Protein AF-A0A850HUY7-F1 (afdb_monomer_lite)

Sequence (168 aa):
MLTLDRQQKNRLSRRYKVLKHYSDGDEPRCACCGEHRLEFLAIDHIDGGGNEHRRKIGKSTRMFEWLSKNGLPEGFRVLCHNCNLSIGFYGYTPHEAGELQKQVIEDYVANRPGRGARHHAAKLSDDQMRVVKQRVLAGERYAVLTAEYGLSKGTLNHIKKGRQWKHV

Secondary structure (DSSP, 8-state):
-----HHHHHHHHHHHHHHHHTSSSSS---TTT----GGGEEEEETT--HHHHHHHH-SGGGHHHHHHHTT--SSEEEEEHHHHHHHHHHSS-HHHHTTHHHHHHHHHHHTPPPTTTTSTT--S-HHHHHHHHHHHHTT--HHHHHHHH---HHHHHHHHTT-S-TT-

pLDDT: mean 89.36, std 8.08, range [60.5, 98.06]

Foldseek 3Di:
DDDDDPVRVVLLVLLFVLQCVQDDDDARAAPQPGDGPSVFKDKAFQVDPVVVVCVVQPHPSCPSVVCVVVVNDPRIHMHGPQQRVCCVPPVGGCSVPPPVVVVVVVVCVVVPWDPQQPDPPRLDTPVRLVVLLVCLVVVHDVVVVCVPSVDDPVRSVCSPVCVPPVVD

Structure (mmCIF, N/CA/C/O backbone):
data_AF-A0A850HUY7-F1
#
_entry.id   AF-A0A850HUY7-F1
#
loop_
_atom_site.group_PDB
_atom_site.id
_atom_site.type_symbol
_atom_site.label_atom_id
_atom_site.label_alt_id
_atom_site.label_comp_id
_atom_site.label_asym_id
_atom_site.label_entity_id
_atom_site.label_seq_id
_atom_site.pdbx_PDB_ins_code
_atom_site.Cartn_x
_atom_site.Cartn_y
_atom_site.Cartn_z
_atom_site.occupancy
_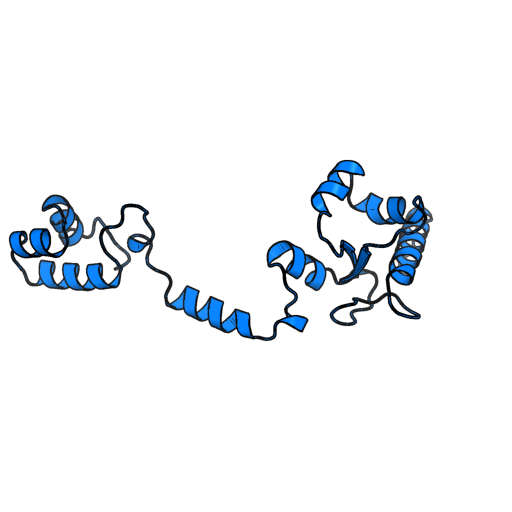atom_site.B_iso_or_equiv
_atom_site.auth_seq_id
_atom_site.auth_comp_id
_atom_site.auth_asym_id
_atom_site.auth_atom_id
_atom_site.pdbx_PDB_model_num
ATOM 1 N N . MET A 1 1 ? 4.645 -7.967 35.169 1.00 60.50 1 MET A N 1
ATOM 2 C CA . MET A 1 1 ? 3.382 -7.504 34.549 1.00 60.50 1 MET A CA 1
ATOM 3 C C . MET A 1 1 ? 3.558 -6.044 34.165 1.00 60.50 1 MET A C 1
ATOM 5 O O . MET A 1 1 ? 3.966 -5.275 35.024 1.00 60.50 1 MET A O 1
ATOM 9 N N . LEU A 1 2 ? 3.313 -5.662 32.910 1.00 72.12 2 LEU A N 1
ATOM 10 C CA . LEU A 1 2 ? 3.340 -4.250 32.513 1.00 72.12 2 LEU A CA 1
ATOM 11 C C . LEU A 1 2 ? 2.191 -3.509 33.214 1.00 72.12 2 LEU A C 1
ATOM 13 O O . LEU A 1 2 ? 1.025 -3.854 33.027 1.00 72.12 2 LEU A O 1
ATOM 17 N N . THR A 1 3 ? 2.508 -2.514 34.039 1.00 87.81 3 THR A N 1
ATOM 18 C CA . THR A 1 3 ? 1.514 -1.644 34.673 1.00 87.81 3 THR A CA 1
ATOM 19 C C . THR A 1 3 ? 1.139 -0.525 33.710 1.00 87.81 3 THR A C 1
ATOM 21 O O . THR A 1 3 ? 1.967 0.298 33.337 1.00 87.81 3 THR A O 1
ATOM 24 N N . LEU A 1 4 ? -0.127 -0.506 33.290 1.00 89.56 4 LEU A N 1
ATOM 25 C CA . LEU A 1 4 ? -0.650 0.550 32.427 1.00 89.56 4 LEU A CA 1
ATOM 26 C C . LEU A 1 4 ? -1.186 1.717 33.258 1.00 89.56 4 LEU A C 1
ATOM 28 O O . LEU A 1 4 ? -1.992 1.516 34.176 1.00 89.56 4 LEU A O 1
ATOM 32 N N . ASP A 1 5 ? -0.812 2.936 32.888 1.00 95.25 5 ASP A N 1
ATOM 33 C CA . ASP A 1 5 ? -1.393 4.152 33.445 1.00 95.25 5 ASP A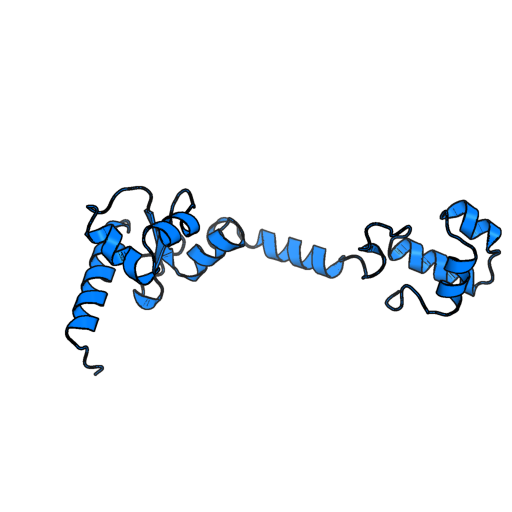 CA 1
ATOM 34 C C . ASP A 1 5 ? -2.848 4.366 32.962 1.00 95.25 5 ASP A C 1
ATOM 36 O O . ASP A 1 5 ? -3.363 3.695 32.057 1.00 95.25 5 ASP A O 1
ATOM 40 N N . ARG A 1 6 ? -3.560 5.315 33.584 1.00 92.75 6 ARG A N 1
ATOM 41 C CA . ARG A 1 6 ? -4.963 5.627 33.247 1.00 92.75 6 ARG A CA 1
ATOM 42 C C . ARG A 1 6 ? -5.131 6.077 31.791 1.00 92.75 6 ARG A C 1
ATOM 44 O O . ARG A 1 6 ? -6.129 5.739 31.153 1.00 92.75 6 ARG A O 1
ATOM 51 N N . GLN A 1 7 ? -4.187 6.846 31.258 1.00 90.31 7 GLN A N 1
ATOM 52 C CA . GLN A 1 7 ? -4.240 7.350 29.890 1.00 90.31 7 GLN A CA 1
ATOM 53 C C . GLN A 1 7 ? -4.054 6.213 28.880 1.00 90.31 7 GLN A C 1
ATOM 55 O O . GLN A 1 7 ? -4.803 6.140 27.903 1.00 90.31 7 GLN A O 1
ATOM 60 N N . GLN A 1 8 ? -3.112 5.306 29.130 1.00 90.50 8 GLN A N 1
ATOM 61 C CA . GLN A 1 8 ? -2.876 4.099 28.344 1.00 90.50 8 GLN A CA 1
ATOM 62 C C . GLN A 1 8 ? -4.119 3.205 28.335 1.00 90.50 8 GLN A C 1
ATOM 64 O O . GLN A 1 8 ? -4.598 2.846 27.258 1.00 90.50 8 GLN A O 1
ATOM 69 N N . LYS A 1 9 ? -4.721 2.943 29.504 1.00 93.00 9 LYS A N 1
ATOM 70 C CA . LYS A 1 9 ? -5.980 2.183 29.624 1.00 93.00 9 LYS A CA 1
ATOM 71 C C . LYS A 1 9 ? -7.113 2.806 28.808 1.00 93.00 9 LYS A C 1
ATOM 73 O O . LYS A 1 9 ? -7.789 2.106 28.058 1.00 93.00 9 LYS A O 1
ATOM 78 N N . ASN A 1 10 ? -7.285 4.125 28.882 1.00 91.38 10 ASN A N 1
ATOM 79 C CA . ASN A 1 10 ? -8.317 4.832 28.118 1.00 91.38 10 ASN A CA 1
ATOM 80 C C . ASN A 1 10 ? -8.089 4.748 26.601 1.00 91.38 10 ASN A C 1
ATOM 82 O O . ASN A 1 10 ? -9.043 4.569 25.841 1.00 91.38 10 ASN A O 1
ATOM 86 N N . ARG A 1 11 ? -6.834 4.870 26.146 1.00 90.38 11 ARG A N 1
ATOM 87 C CA . ARG A 1 11 ? -6.478 4.736 24.724 1.00 90.38 11 ARG A CA 1
ATOM 88 C C . ARG A 1 11 ? -6.750 3.322 24.217 1.00 90.38 11 ARG A C 1
ATOM 90 O O . ARG A 1 11 ? -7.367 3.183 23.164 1.00 90.38 11 ARG A O 1
ATOM 97 N N . LEU A 1 12 ? -6.346 2.301 24.973 1.00 92.38 12 LEU A N 1
ATOM 98 C CA . LEU A 1 12 ? -6.577 0.897 24.626 1.00 92.38 12 LEU A CA 1
ATOM 99 C C . LEU A 1 12 ? -8.065 0.546 24.622 1.00 92.38 12 LEU A C 1
ATOM 101 O O . LEU A 1 12 ? -8.537 -0.048 23.659 1.00 92.38 12 LEU A O 1
ATOM 105 N N . SER A 1 13 ? -8.825 0.983 25.629 1.00 94.12 13 SER A N 1
ATOM 106 C CA . SER A 1 13 ? -10.273 0.751 25.688 1.00 94.12 13 SER A CA 1
ATOM 107 C C . SER A 1 13 ? -10.998 1.370 24.491 1.00 94.12 13 SER A C 1
ATOM 109 O O . SER A 1 13 ? -11.811 0.709 23.847 1.00 94.12 13 SER A O 1
ATOM 111 N N . ARG A 1 14 ? -10.667 2.620 24.135 1.00 94.56 14 ARG A N 1
ATOM 112 C CA . ARG A 1 14 ? -11.239 3.279 22.953 1.00 94.56 14 ARG A CA 1
ATOM 113 C C . ARG A 1 14 ? -10.881 2.541 21.670 1.00 94.56 14 ARG A C 1
ATOM 115 O O . ARG A 1 14 ? -11.752 2.298 20.843 1.00 94.56 14 ARG A O 1
ATOM 122 N N . ARG A 1 15 ? -9.602 2.191 21.514 1.00 95.00 15 ARG A N 1
ATOM 123 C CA . ARG A 1 15 ? -9.112 1.441 20.359 1.00 95.00 15 ARG A CA 1
ATOM 124 C C . ARG A 1 15 ? -9.867 0.122 20.209 1.00 95.00 15 ARG A C 1
ATOM 126 O O . ARG A 1 15 ? -10.375 -0.134 19.128 1.00 95.00 15 ARG A O 1
ATOM 133 N N . TYR A 1 16 ? -10.000 -0.653 21.283 1.00 96.19 16 TYR A N 1
ATOM 134 C CA . TYR A 1 16 ? -10.728 -1.921 21.276 1.00 96.19 16 TYR A CA 1
ATOM 135 C C . TYR A 1 16 ? -12.185 -1.747 20.835 1.00 96.19 16 TYR A C 1
ATOM 137 O O . TYR A 1 16 ? -12.625 -2.437 19.924 1.00 96.19 16 TYR A O 1
ATOM 145 N N . LYS A 1 17 ? -12.917 -0.787 21.419 1.00 96.25 17 LYS A N 1
ATOM 146 C CA . LYS A 1 17 ? -14.328 -0.530 21.074 1.00 96.25 17 LYS A CA 1
ATOM 147 C C . LYS A 1 17 ? -14.519 -0.194 19.596 1.00 96.25 17 LYS A C 1
ATOM 149 O O . LYS A 1 17 ? -15.402 -0.748 18.955 1.00 96.25 17 LYS A O 1
ATOM 154 N N . VAL A 1 18 ? -13.679 0.694 19.068 1.00 97.25 18 VAL A N 1
ATOM 155 C CA . VAL A 1 18 ? -13.727 1.095 17.656 1.00 97.25 18 VAL A CA 1
ATOM 156 C C . VAL A 1 18 ? -13.396 -0.085 16.747 1.00 97.25 18 VAL A C 1
ATOM 158 O O . VAL A 1 18 ? -14.126 -0.334 15.801 1.00 97.25 18 VAL A O 1
ATOM 161 N N . LEU A 1 19 ? -12.322 -0.830 17.031 1.00 97.75 19 LEU A N 1
ATOM 162 C CA . LEU A 1 19 ? -11.957 -1.983 16.205 1.00 97.75 19 LEU A CA 1
ATOM 163 C C . LEU A 1 19 ? -13.048 -3.059 16.229 1.00 97.75 19 LEU A C 1
ATOM 165 O O . LEU A 1 19 ? -13.379 -3.604 15.185 1.00 97.75 19 LEU A O 1
ATOM 169 N N . LYS A 1 20 ? -13.632 -3.333 17.399 1.00 97.62 20 LYS A N 1
ATOM 170 C CA . LYS A 1 20 ? -14.722 -4.302 17.532 1.00 97.62 20 LYS A CA 1
ATOM 171 C C . LYS A 1 20 ? -15.943 -3.897 16.705 1.00 97.62 20 LYS A C 1
ATOM 173 O O . LYS A 1 20 ? -16.540 -4.755 16.082 1.00 97.62 20 LYS A O 1
ATOM 178 N N . HIS A 1 21 ? -16.287 -2.609 16.677 1.00 97.56 21 HIS A N 1
ATOM 179 C CA . HIS A 1 21 ? -17.424 -2.119 15.895 1.00 97.56 21 HIS A CA 1
ATOM 180 C C . HIS A 1 21 ? -17.269 -2.370 14.386 1.00 97.56 21 HIS A C 1
ATOM 182 O O . HIS A 1 21 ? -18.231 -2.758 13.743 1.00 97.56 21 HIS A O 1
ATOM 188 N N . TYR A 1 22 ? -16.065 -2.180 13.837 1.00 98.00 22 TYR A N 1
ATOM 189 C CA . TYR A 1 22 ? -15.787 -2.366 12.403 1.00 98.00 22 TYR A CA 1
ATOM 190 C C . TYR A 1 22 ? -15.253 -3.767 12.053 1.00 98.00 22 TYR A C 1
ATOM 192 O O . TYR A 1 22 ? -14.596 -3.936 11.024 1.00 98.00 22 TYR A O 1
ATOM 200 N N . SER A 1 23 ? -15.447 -4.747 12.937 1.00 97.25 23 SER A N 1
ATOM 201 C CA . SER A 1 23 ? -15.079 -6.144 12.699 1.00 97.25 23 SER A CA 1
ATOM 202 C C . SER A 1 23 ? -16.335 -7.000 12.622 1.00 97.25 23 SER A C 1
ATOM 204 O O . SER A 1 23 ? -17.216 -6.877 13.469 1.00 97.25 23 SER A O 1
ATOM 206 N N . ASP A 1 24 ? -16.372 -7.934 11.674 1.00 85.44 24 ASP A N 1
ATOM 207 C CA . ASP A 1 24 ? -17.473 -8.888 11.544 1.00 85.44 24 ASP A CA 1
ATOM 208 C C . ASP A 1 24 ? -17.328 -10.014 12.585 1.00 85.44 24 ASP A C 1
ATOM 210 O O . ASP A 1 24 ? -16.806 -11.101 12.318 1.00 85.44 24 ASP A O 1
ATOM 214 N N . GLY A 1 25 ? -17.715 -9.715 13.830 1.00 85.69 25 GLY A N 1
ATOM 215 C CA . GLY A 1 25 ? -18.001 -10.653 14.923 1.00 85.69 25 GLY A CA 1
ATOM 216 C C . GLY A 1 25 ? -17.363 -10.292 16.273 1.00 85.69 25 GLY A C 1
ATOM 217 O O . GLY A 1 25 ? -17.054 -9.134 16.541 1.00 85.69 25 GLY A O 1
ATOM 218 N N . ASP A 1 26 ? -17.218 -11.278 17.165 1.00 90.69 26 ASP A N 1
ATOM 219 C CA . ASP A 1 26 ? -17.065 -11.003 18.608 1.00 90.69 26 ASP A CA 1
ATOM 220 C C . ASP A 1 26 ? -15.763 -10.309 19.028 1.00 90.69 26 ASP A C 1
ATOM 222 O O . ASP A 1 26 ? -15.730 -9.614 20.056 1.00 90.69 26 ASP A O 1
ATOM 226 N N . GLU A 1 27 ? -14.710 -10.461 18.227 1.00 95.88 27 GLU A N 1
ATOM 227 C CA . GLU A 1 27 ? -13.382 -9.920 18.494 1.00 95.88 27 GLU A CA 1
ATOM 228 C C . GLU A 1 27 ? -12.847 -9.111 17.307 1.00 95.88 27 GLU A C 1
ATOM 230 O O . GLU A 1 27 ? -13.098 -9.470 16.152 1.00 95.88 27 GLU A O 1
ATOM 235 N N . PRO A 1 28 ? -12.068 -8.044 17.574 1.00 98.06 28 PRO A N 1
ATOM 236 C CA . PRO A 1 28 ? -11.360 -7.300 16.543 1.00 98.06 28 PRO A CA 1
ATOM 237 C C . PRO A 1 28 ? -10.541 -8.195 15.613 1.00 98.06 28 PRO A C 1
ATOM 239 O O . PRO A 1 28 ? -9.681 -8.941 16.078 1.00 98.06 28 PRO A O 1
ATOM 242 N N . ARG A 1 29 ? -10.754 -8.080 14.301 1.00 97.81 29 ARG A N 1
ATOM 243 C CA . ARG A 1 29 ? -9.995 -8.849 13.309 1.00 97.81 29 ARG A CA 1
ATOM 244 C C . ARG A 1 29 ? -9.828 -8.111 11.993 1.00 97.81 29 ARG A C 1
ATOM 246 O O . ARG A 1 29 ? -10.665 -7.311 11.596 1.00 97.81 29 ARG A O 1
ATOM 253 N N . CYS A 1 30 ? -8.748 -8.423 11.294 1.00 97.38 30 CYS A N 1
ATOM 254 C CA . CYS A 1 30 ? -8.532 -8.010 9.920 1.00 97.38 30 CYS A CA 1
ATOM 255 C C . CYS A 1 30 ? -9.571 -8.671 9.006 1.00 97.38 30 CYS A C 1
ATOM 257 O O . CYS A 1 30 ? -9.609 -9.897 8.920 1.00 97.38 30 CYS A O 1
ATOM 259 N N . ALA A 1 31 ? -10.334 -7.864 8.269 1.00 95.81 31 ALA A N 1
ATOM 260 C CA . ALA A 1 31 ? -11.315 -8.337 7.292 1.00 95.81 31 ALA A CA 1
ATOM 261 C C . ALA A 1 31 ? -10.691 -9.125 6.121 1.00 95.81 31 ALA A C 1
ATOM 263 O O . ALA A 1 31 ? -11.385 -9.876 5.452 1.00 95.81 31 ALA A O 1
ATOM 264 N N . CYS A 1 32 ? -9.385 -8.967 5.877 1.00 94.62 32 CYS A N 1
ATOM 265 C CA . CYS A 1 32 ? -8.674 -9.644 4.790 1.00 94.62 32 CYS A CA 1
ATOM 266 C C . CYS A 1 32 ? -8.037 -10.977 5.226 1.00 94.62 32 CYS A C 1
ATOM 268 O O . CYS A 1 32 ? -8.244 -11.996 4.579 1.00 94.62 32 CYS A O 1
ATOM 270 N N . CYS A 1 33 ? -7.255 -10.990 6.313 1.00 94.44 33 CYS A N 1
ATOM 271 C CA . CYS A 1 33 ? -6.434 -12.155 6.683 1.00 94.44 33 CYS A CA 1
ATOM 272 C C . CYS A 1 33 ? -6.716 -12.740 8.074 1.00 94.44 33 CYS A C 1
ATOM 274 O O . CYS A 1 33 ? -5.998 -13.634 8.511 1.00 94.44 33 CYS A O 1
ATOM 276 N N . GLY A 1 34 ? -7.703 -12.219 8.809 1.00 95.50 34 GLY A N 1
ATOM 277 C CA . GLY A 1 34 ? -8.085 -12.751 10.122 1.00 95.50 34 GLY A CA 1
ATOM 278 C C . GLY A 1 34 ? -7.105 -12.485 11.274 1.00 95.50 34 GLY A C 1
ATOM 279 O O . GLY A 1 34 ? -7.350 -12.944 12.388 1.00 95.50 34 GLY A O 1
ATOM 280 N N . GLU A 1 35 ? -6.019 -11.730 11.058 1.00 97.38 35 GLU A N 1
ATOM 281 C CA . GLU A 1 35 ? -5.167 -11.232 12.152 1.00 97.38 35 GLU A CA 1
ATOM 282 C C . GLU A 1 35 ? -6.033 -10.551 13.223 1.00 97.38 35 GLU A C 1
ATOM 284 O O . GLU A 1 35 ? -6.892 -9.744 12.881 1.00 97.38 35 GLU A O 1
ATOM 289 N N . HIS A 1 36 ? -5.811 -10.861 14.497 1.00 97.00 36 HIS A N 1
ATOM 290 C CA . HIS A 1 36 ? -6.683 -10.479 15.616 1.00 97.00 36 HIS A CA 1
ATOM 291 C C . HIS A 1 36 ? -5.918 -9.834 16.783 1.00 97.00 36 HIS A C 1
ATOM 293 O O . HIS A 1 36 ? -6.517 -9.307 17.722 1.00 97.00 36 HIS A O 1
ATOM 299 N N . ARG A 1 37 ? -4.581 -9.787 16.728 1.00 96.75 37 ARG A N 1
ATOM 300 C CA . ARG A 1 37 ? -3.763 -9.080 17.718 1.00 96.75 37 ARG A CA 1
ATOM 301 C C . ARG A 1 37 ? -3.981 -7.577 17.605 1.00 96.75 37 ARG A C 1
ATOM 303 O O . ARG A 1 37 ? -3.662 -6.960 16.588 1.00 96.75 37 ARG A O 1
ATOM 310 N N . LEU A 1 38 ? -4.482 -6.960 18.674 1.00 95.50 38 LEU A N 1
ATOM 311 C CA . LEU A 1 38 ? -4.861 -5.540 18.705 1.00 95.50 38 LEU A CA 1
ATOM 312 C C . LEU A 1 38 ? -3.727 -4.588 18.304 1.00 95.50 38 LEU A C 1
ATOM 314 O O . LEU A 1 38 ? -3.990 -3.499 17.783 1.00 95.50 38 LEU A O 1
ATOM 318 N N . GLU A 1 39 ? -2.474 -4.960 18.554 1.00 94.88 39 GLU A N 1
ATOM 319 C CA . GLU A 1 39 ? -1.276 -4.195 18.200 1.00 94.88 39 GLU A CA 1
ATOM 320 C C . GLU A 1 39 ? -1.062 -4.114 16.688 1.00 94.88 39 GLU A C 1
ATOM 322 O O . GLU A 1 39 ? -0.461 -3.157 16.209 1.00 94.88 39 GLU A O 1
ATOM 327 N N . PHE A 1 40 ? -1.577 -5.088 15.937 1.00 97.38 40 PHE A N 1
ATOM 328 C CA . PHE A 1 40 ? -1.395 -5.190 14.494 1.00 97.38 40 PHE A CA 1
ATOM 329 C C . PHE A 1 40 ? -2.572 -4.648 13.694 1.00 97.38 40 PHE A C 1
ATOM 331 O O . PHE A 1 40 ? -2.470 -4.553 12.476 1.00 97.38 40 PHE A O 1
ATOM 338 N N . LEU A 1 41 ? -3.666 -4.264 14.350 1.00 97.31 41 LEU A N 1
ATOM 339 C CA . LEU A 1 41 ? -4.878 -3.794 13.685 1.00 97.31 41 LEU A CA 1
ATOM 340 C C . LEU A 1 41 ? -4.870 -2.289 13.391 1.00 97.31 41 LEU A C 1
ATOM 342 O O . LEU A 1 41 ? -4.345 -1.457 14.129 1.00 97.31 41 LEU A O 1
ATOM 346 N N . ALA A 1 42 ? -5.528 -1.906 12.314 1.00 95.88 42 ALA A N 1
ATOM 347 C CA . ALA A 1 42 ? -5.681 -0.543 11.850 1.00 95.88 42 ALA A CA 1
ATOM 348 C C . ALA A 1 42 ? -7.101 -0.326 11.337 1.00 95.88 42 ALA A C 1
ATOM 350 O O . ALA A 1 42 ? -7.770 -1.263 10.910 1.00 95.88 42 ALA A O 1
ATOM 351 N N . ILE A 1 43 ? -7.528 0.935 11.355 1.00 96.50 43 ILE A N 1
ATOM 352 C CA . ILE A 1 43 ? -8.710 1.355 10.610 1.00 96.50 43 ILE A CA 1
ATOM 353 C C . ILE A 1 43 ? -8.270 1.734 9.201 1.00 96.50 43 ILE A C 1
ATOM 355 O O . ILE A 1 43 ? -7.327 2.517 9.033 1.00 96.50 43 ILE A O 1
ATOM 359 N N . ASP A 1 44 ? -8.956 1.157 8.229 1.00 96.38 44 ASP A N 1
ATOM 360 C CA . ASP A 1 44 ? -8.842 1.451 6.811 1.00 96.38 44 ASP A CA 1
ATOM 361 C C . ASP A 1 44 ? -10.112 2.143 6.309 1.00 96.38 44 ASP A C 1
ATOM 363 O O . ASP A 1 44 ? -11.204 1.933 6.843 1.00 96.38 44 ASP A O 1
ATOM 367 N N . HIS A 1 45 ? -9.947 2.978 5.291 1.00 96.00 45 HIS A N 1
ATOM 368 C CA . HIS A 1 45 ? -11.040 3.643 4.595 1.00 96.00 45 HIS A CA 1
ATOM 369 C C . HIS A 1 45 ? -11.404 2.820 3.364 1.00 96.00 45 HIS A C 1
ATOM 371 O O . HIS A 1 45 ? -10.571 2.688 2.470 1.00 96.00 45 HIS A O 1
ATOM 377 N N . ILE A 1 46 ? -12.635 2.311 3.305 1.00 95.69 46 ILE A N 1
ATOM 378 C CA . ILE A 1 46 ? -13.071 1.382 2.248 1.00 95.69 46 ILE A CA 1
ATOM 379 C C . ILE A 1 46 ? -12.905 2.010 0.855 1.00 95.69 46 ILE A C 1
ATOM 381 O O . ILE A 1 46 ? -12.329 1.382 -0.028 1.00 95.69 46 ILE A O 1
ATOM 385 N N . ASP A 1 47 ? -13.295 3.278 0.701 1.00 94.56 47 ASP A N 1
ATOM 386 C CA . ASP A 1 47 ? -13.208 4.025 -0.566 1.00 94.56 47 ASP A CA 1
ATOM 387 C C . ASP A 1 47 ? -11.896 4.823 -0.721 1.00 94.56 47 ASP A C 1
ATOM 389 O O . ASP A 1 47 ? -11.767 5.713 -1.565 1.00 94.56 47 ASP A O 1
ATOM 393 N N . GLY A 1 48 ? -10.898 4.560 0.127 1.00 92.25 48 GLY A N 1
ATOM 394 C CA . GLY A 1 48 ? -9.670 5.348 0.184 1.00 92.25 48 GLY A CA 1
ATOM 395 C C . GLY A 1 48 ? -9.867 6.741 0.806 1.00 92.25 48 GLY A C 1
ATOM 396 O O . GLY A 1 48 ? -10.673 6.954 1.705 1.00 92.25 48 GLY A O 1
ATOM 397 N N . GLY A 1 49 ? -9.038 7.719 0.424 1.00 92.00 49 GLY A N 1
ATOM 398 C CA . GLY A 1 49 ? -9.145 9.093 0.954 1.00 92.00 49 GLY A CA 1
ATOM 399 C C . GLY A 1 49 ? -8.609 9.301 2.382 1.00 92.00 49 GLY A C 1
ATOM 400 O O . GLY A 1 49 ? -8.640 10.416 2.913 1.00 92.00 49 GLY A O 1
ATOM 401 N N . GLY A 1 50 ? -8.014 8.280 3.008 1.00 90.94 50 GLY A N 1
ATOM 402 C CA . GLY A 1 50 ? -7.495 8.387 4.375 1.00 90.94 50 GLY A CA 1
ATOM 403 C C . GLY A 1 50 ? -6.421 9.462 4.578 1.00 90.94 50 GLY A C 1
ATOM 404 O O . GLY A 1 50 ? -6.321 10.036 5.662 1.00 90.94 50 GLY A O 1
ATOM 405 N N . ASN A 1 51 ? -5.658 9.803 3.534 1.00 91.12 51 ASN A N 1
ATOM 406 C CA . ASN A 1 51 ? -4.726 10.935 3.551 1.00 91.12 51 ASN A CA 1
ATOM 407 C C . ASN A 1 51 ? -5.444 12.275 3.749 1.00 91.12 51 ASN A C 1
ATOM 409 O O . ASN A 1 51 ? -5.012 13.090 4.562 1.00 91.12 51 ASN A O 1
ATOM 413 N N . GLU A 1 52 ? -6.540 12.502 3.029 1.00 93.50 52 GLU A N 1
ATOM 414 C CA . GLU A 1 52 ? -7.337 13.720 3.150 1.00 93.50 52 GLU A CA 1
ATOM 415 C C . GLU A 1 52 ? -8.056 13.771 4.499 1.00 93.50 52 GLU A C 1
ATOM 417 O O . GLU A 1 52 ? -7.982 14.789 5.189 1.00 93.50 52 GLU A O 1
ATOM 422 N N . HIS A 1 53 ? -8.663 12.659 4.930 1.00 92.88 53 HIS A N 1
ATOM 423 C CA . HIS A 1 53 ? -9.314 12.597 6.237 1.00 92.88 53 HIS A CA 1
ATOM 424 C C . HIS A 1 53 ? -8.319 12.926 7.362 1.00 92.88 53 HIS A C 1
ATOM 426 O O . HIS A 1 53 ? -8.608 13.768 8.211 1.00 92.88 53 HIS A O 1
ATOM 432 N N . ARG A 1 54 ? -7.102 12.356 7.324 1.00 90.56 54 ARG A N 1
ATOM 433 C CA . ARG A 1 54 ? -6.034 12.691 8.281 1.00 90.56 54 ARG A CA 1
ATOM 434 C C . ARG A 1 54 ? -5.686 14.178 8.259 1.00 90.56 54 ARG A C 1
ATOM 436 O O . ARG A 1 54 ? -5.590 14.768 9.326 1.00 90.56 54 ARG A O 1
ATOM 443 N N . ARG A 1 55 ? -5.569 14.812 7.087 1.00 91.12 55 ARG A N 1
ATOM 444 C CA . ARG A 1 55 ? -5.327 16.267 7.005 1.00 91.12 55 ARG A CA 1
ATOM 445 C C . ARG A 1 55 ? -6.432 17.079 7.688 1.00 91.12 55 ARG A C 1
ATOM 447 O O . ARG A 1 55 ? -6.110 18.036 8.382 1.00 91.12 55 ARG A O 1
ATOM 454 N N . LYS A 1 56 ? -7.701 16.674 7.554 1.00 91.69 56 LYS A N 1
ATOM 455 C CA . LYS A 1 56 ? -8.851 17.356 8.180 1.00 91.69 56 LYS A CA 1
ATOM 456 C C . LYS A 1 56 ? -8.876 17.213 9.707 1.00 91.69 56 LYS A C 1
ATOM 458 O O . LYS A 1 56 ? -9.177 18.173 10.405 1.00 91.69 56 LYS A O 1
ATOM 463 N N . ILE A 1 57 ? -8.543 16.035 10.241 1.00 90.62 57 ILE A N 1
ATOM 464 C CA . ILE A 1 57 ? -8.626 15.762 11.694 1.00 90.62 57 ILE A CA 1
ATOM 465 C C . ILE A 1 57 ? -7.303 16.001 12.445 1.00 90.62 57 ILE A C 1
ATOM 467 O O . ILE A 1 57 ? -7.270 16.030 13.682 1.00 90.62 57 ILE A O 1
ATOM 471 N N . GLY A 1 58 ? -6.203 16.180 11.711 1.00 86.38 58 GLY A N 1
ATOM 472 C CA . GLY A 1 58 ? -4.852 16.376 12.224 1.00 86.38 58 GLY A CA 1
ATOM 473 C C . GLY A 1 58 ? -4.071 15.064 12.369 1.00 86.38 58 GLY A C 1
ATOM 474 O O . GLY A 1 58 ? -3.729 14.396 11.398 1.00 86.38 58 GLY A O 1
ATOM 475 N N . LYS A 1 59 ? -3.696 14.697 13.599 1.00 76.00 59 LYS A N 1
ATOM 476 C CA . LYS A 1 59 ? -2.826 13.527 13.831 1.00 76.00 59 LYS A CA 1
ATOM 477 C C . LYS A 1 59 ? -3.579 12.205 13.637 1.00 76.00 59 LYS A C 1
ATOM 479 O O . LYS A 1 59 ? -4.721 12.071 14.065 1.00 76.00 59 LYS A O 1
ATOM 484 N N . SER A 1 60 ? -2.896 11.187 13.108 1.00 66.12 60 SER A N 1
ATOM 485 C CA . SER A 1 60 ? -3.433 9.825 12.918 1.00 66.12 60 SER A CA 1
ATOM 486 C C . SER A 1 60 ? -3.919 9.168 14.216 1.00 66.12 60 SER A C 1
ATOM 488 O O . SER A 1 60 ? -4.898 8.427 14.207 1.00 66.12 60 SER A O 1
ATOM 490 N N . THR A 1 61 ? -3.306 9.497 15.358 1.00 69.38 61 THR A N 1
ATOM 491 C CA . THR A 1 61 ? -3.745 9.047 16.691 1.00 69.38 61 THR A CA 1
ATOM 492 C C . THR A 1 61 ? -5.156 9.515 17.052 1.00 69.38 61 THR A C 1
ATOM 494 O O . THR A 1 61 ? -5.802 8.906 17.905 1.00 69.38 61 THR A O 1
ATOM 497 N N . ARG A 1 62 ? -5.657 10.562 16.387 1.00 84.31 62 ARG A N 1
ATOM 498 C CA . ARG A 1 62 ? -7.016 11.075 16.566 1.00 84.31 62 ARG A CA 1
ATOM 499 C C . ARG A 1 62 ? -8.050 10.299 15.766 1.00 84.31 62 ARG A C 1
ATOM 501 O O . ARG A 1 62 ? -9.221 10.533 15.999 1.00 84.31 62 ARG A O 1
ATOM 508 N N . MET A 1 63 ? -7.671 9.356 14.898 1.00 93.31 63 MET A N 1
ATOM 509 C CA . MET A 1 63 ? -8.640 8.566 14.127 1.00 93.31 63 MET A CA 1
ATOM 510 C C . MET A 1 63 ? -9.624 7.832 15.047 1.00 93.31 63 MET A C 1
ATOM 512 O O . MET A 1 63 ? -10.830 8.012 14.947 1.00 93.31 63 MET A O 1
ATOM 516 N N . PHE A 1 64 ? -9.110 7.084 16.026 1.00 93.69 64 PHE A N 1
ATOM 517 C CA . PHE A 1 64 ? -9.943 6.369 16.999 1.00 93.69 64 PHE A CA 1
ATOM 518 C C . PHE A 1 64 ? -10.795 7.313 17.859 1.00 93.69 64 PHE A C 1
ATOM 520 O O . PHE A 1 64 ? -11.921 6.984 18.223 1.00 93.69 64 PHE A O 1
ATOM 527 N N . GLU A 1 65 ? -10.258 8.486 18.201 1.00 92.94 65 GLU A N 1
ATOM 528 C CA . GLU A 1 65 ? -10.998 9.528 18.919 1.00 92.94 65 GLU A CA 1
ATOM 529 C C . GLU A 1 65 ? -12.123 10.113 18.064 1.00 92.94 65 GLU A C 1
ATOM 531 O O . GLU A 1 65 ? -13.244 10.241 18.545 1.00 92.94 65 GLU A O 1
ATOM 536 N N . TRP A 1 66 ? -11.832 10.426 16.805 1.00 95.38 66 TRP A N 1
ATOM 537 C CA . TRP A 1 66 ? -12.770 10.981 15.846 1.00 95.38 66 TRP A CA 1
ATOM 538 C C . TRP A 1 66 ? -13.906 9.998 15.572 1.00 95.38 66 TRP A C 1
ATOM 540 O O . TRP A 1 66 ? -15.060 10.377 15.728 1.00 95.38 66 TRP A O 1
ATOM 550 N N . LEU A 1 67 ? -13.605 8.726 15.294 1.00 96.56 67 LEU A N 1
ATOM 551 C CA . LEU A 1 67 ? -14.623 7.692 15.065 1.00 96.56 67 LEU A CA 1
ATOM 552 C C . LEU A 1 67 ? -15.544 7.544 16.280 1.00 96.56 67 LEU A C 1
ATOM 554 O O . LEU A 1 67 ? -16.760 7.514 16.134 1.00 96.56 67 LEU A O 1
ATOM 558 N N . SER A 1 68 ? -14.968 7.545 17.488 1.00 94.50 68 SER A N 1
ATOM 559 C CA . SER A 1 68 ? -15.752 7.475 18.729 1.00 94.50 68 SER A CA 1
ATOM 560 C C . SER A 1 68 ? -16.650 8.701 18.938 1.00 94.50 68 SER A C 1
ATOM 562 O O . SER A 1 68 ? -17.726 8.574 19.508 1.00 94.50 68 SER A O 1
ATOM 564 N N . LYS A 1 69 ? -16.203 9.895 18.524 1.00 94.19 69 LYS A N 1
ATOM 565 C CA . LYS A 1 69 ? -16.944 11.157 18.694 1.00 94.19 69 LYS A CA 1
ATOM 566 C C . LYS A 1 69 ? -18.013 11.391 17.628 1.00 94.19 69 LYS A C 1
ATOM 568 O O . LYS A 1 69 ? -18.955 12.122 17.897 1.00 94.19 69 LYS A O 1
ATOM 573 N N . ASN A 1 70 ? -17.866 10.790 16.451 1.00 95.94 70 ASN A N 1
ATOM 574 C CA . ASN A 1 70 ? -18.769 10.983 15.313 1.00 95.94 70 ASN A CA 1
ATOM 575 C C . ASN A 1 70 ? -19.758 9.819 15.139 1.00 95.94 70 ASN A C 1
ATOM 577 O O . ASN A 1 70 ? -20.295 9.634 14.056 1.00 95.94 70 ASN A O 1
ATOM 581 N N . GLY A 1 71 ? -19.990 9.027 16.192 1.00 96.56 71 GLY A N 1
ATOM 582 C CA . GLY A 1 71 ? -21.026 7.992 16.186 1.00 96.56 71 GLY A CA 1
ATOM 583 C C . GLY A 1 71 ? -20.690 6.737 15.382 1.00 96.56 71 GLY A C 1
ATOM 584 O O . GLY A 1 71 ? -21.605 5.994 15.066 1.00 96.56 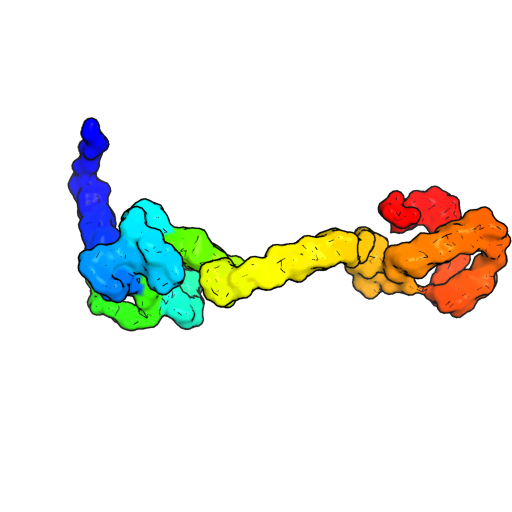71 GLY A O 1
ATOM 585 N N . LEU A 1 72 ? -19.405 6.486 15.098 1.00 96.81 72 LEU A N 1
ATOM 586 C CA . LEU A 1 72 ? -18.935 5.316 14.344 1.00 96.81 72 LEU A CA 1
ATOM 587 C C . LEU A 1 72 ? -19.620 5.190 12.959 1.00 96.81 72 LEU A C 1
ATOM 589 O O . LEU A 1 72 ? -20.379 4.253 12.733 1.00 96.81 72 LEU A O 1
ATOM 593 N N . PRO A 1 73 ? -19.398 6.155 12.046 1.00 97.38 73 PRO A N 1
ATOM 594 C CA . PRO A 1 73 ? -20.040 6.152 10.732 1.00 97.38 73 PRO A CA 1
ATOM 595 C C . PRO A 1 73 ? -19.551 4.995 9.848 1.00 97.38 73 PRO A C 1
ATOM 597 O O . PRO A 1 73 ? -18.438 4.503 10.013 1.00 97.38 73 PRO A O 1
ATOM 600 N N . GLU A 1 74 ? -20.346 4.622 8.848 1.00 97.44 74 GLU A N 1
ATOM 601 C CA . GLU A 1 74 ? -19.943 3.654 7.820 1.00 97.44 74 GLU A CA 1
ATOM 602 C C . GLU A 1 74 ? -18.757 4.152 6.957 1.00 97.44 74 GLU A C 1
ATOM 604 O O . GLU A 1 74 ? -18.293 5.290 7.080 1.00 97.44 74 GLU A O 1
ATOM 609 N N . GLY A 1 75 ? -18.246 3.286 6.072 1.00 96.88 75 GLY A N 1
ATOM 610 C CA . GLY A 1 75 ? -17.126 3.594 5.163 1.00 96.88 75 GLY A CA 1
ATOM 611 C C . GLY A 1 75 ? -15.739 3.213 5.698 1.00 96.88 75 GLY A C 1
ATOM 612 O O . GLY A 1 75 ? -14.714 3.536 5.090 1.00 96.88 75 GLY A O 1
ATOM 613 N N . PHE A 1 76 ? -15.689 2.503 6.825 1.00 97.69 76 PHE A N 1
ATOM 614 C CA . PHE A 1 76 ? -14.456 2.033 7.452 1.00 97.69 76 PHE A CA 1
ATOM 615 C C . PHE A 1 76 ? -14.477 0.520 7.650 1.00 97.69 76 PHE A C 1
ATOM 617 O O . PHE A 1 76 ? -15.527 -0.072 7.883 1.00 97.69 76 PHE A O 1
ATOM 624 N N . ARG A 1 77 ? -13.294 -0.096 7.622 1.00 97.31 77 ARG A N 1
ATOM 625 C CA . ARG A 1 77 ? -13.091 -1.512 7.963 1.00 97.31 77 ARG A CA 1
ATOM 626 C C . ARG A 1 77 ? -11.857 -1.697 8.837 1.00 97.31 77 ARG A C 1
ATOM 628 O O . ARG A 1 77 ? -10.956 -0.851 8.846 1.00 97.31 77 ARG A O 1
ATOM 635 N N . VAL A 1 78 ? -11.782 -2.817 9.552 1.00 98.00 78 VAL A N 1
ATOM 636 C CA . VAL A 1 78 ? -10.547 -3.229 10.231 1.00 98.00 78 VAL A CA 1
ATOM 637 C C . VAL A 1 78 ? -9.660 -4.029 9.284 1.00 98.00 78 VAL A C 1
ATOM 639 O O . VAL A 1 78 ? -10.075 -5.031 8.710 1.00 98.00 78 VAL A O 1
ATOM 642 N N . LEU A 1 79 ? -8.396 -3.628 9.181 1.00 97.44 79 LEU A N 1
ATOM 643 C CA . LEU A 1 79 ? -7.338 -4.391 8.519 1.00 97.44 79 LEU A CA 1
ATOM 644 C C . LEU A 1 79 ? -6.130 -4.523 9.441 1.00 97.44 79 LEU A C 1
ATOM 646 O O . LEU A 1 79 ? -5.916 -3.683 10.309 1.00 97.44 79 LEU A O 1
ATOM 650 N N . CYS A 1 80 ? -5.282 -5.529 9.233 1.00 97.50 80 CYS A N 1
ATOM 651 C CA . CYS A 1 80 ? -3.955 -5.507 9.837 1.00 97.50 80 CYS A CA 1
ATOM 652 C C . CYS A 1 80 ? -3.072 -4.455 9.146 1.00 97.50 80 CYS A C 1
ATOM 654 O O . CYS A 1 80 ? -3.323 -4.066 8.000 1.00 97.50 80 CYS A O 1
ATOM 656 N N . HIS A 1 81 ? -2.016 -4.003 9.822 1.00 97.00 81 HIS A N 1
ATOM 657 C CA . HIS A 1 81 ? -1.103 -2.987 9.307 1.00 97.00 81 HIS A CA 1
ATOM 658 C C . HIS A 1 81 ? -0.508 -3.380 7.954 1.00 97.00 81 HIS A C 1
ATOM 660 O O . HIS A 1 81 ? -0.424 -2.520 7.087 1.00 97.00 81 HIS A O 1
ATOM 666 N N . ASN A 1 82 ? -0.196 -4.660 7.729 1.00 96.00 82 ASN A N 1
ATOM 667 C CA . ASN A 1 82 ? 0.352 -5.126 6.453 1.00 96.00 82 ASN A CA 1
ATOM 668 C C . ASN A 1 82 ? -0.683 -5.090 5.317 1.00 96.00 82 ASN A C 1
ATOM 670 O O . ASN A 1 82 ? -0.354 -4.653 4.218 1.00 96.00 82 ASN A O 1
ATOM 674 N N . CYS A 1 83 ? -1.935 -5.490 5.571 1.00 95.62 83 CYS A N 1
ATOM 675 C CA . CYS A 1 83 ? -2.993 -5.439 4.554 1.00 95.62 83 CYS A CA 1
ATOM 676 C C . CYS A 1 83 ? -3.357 -3.992 4.199 1.00 95.62 83 CYS A C 1
ATOM 678 O O . CYS A 1 83 ? -3.412 -3.649 3.021 1.00 95.62 83 CYS A O 1
ATOM 680 N N . ASN A 1 84 ? -3.525 -3.129 5.209 1.00 96.06 84 ASN A N 1
ATOM 681 C CA . ASN A 1 84 ? -3.772 -1.697 5.013 1.00 96.06 84 ASN A CA 1
ATOM 682 C C . ASN A 1 84 ? -2.626 -1.044 4.220 1.00 96.06 84 ASN A C 1
ATOM 684 O O . ASN A 1 84 ? -2.853 -0.333 3.244 1.00 96.06 84 ASN A O 1
ATOM 688 N N . LEU A 1 85 ? -1.377 -1.347 4.590 1.00 94.56 85 LEU A N 1
ATOM 689 C CA . LEU A 1 85 ? -0.201 -0.855 3.878 1.00 94.56 85 LEU A CA 1
ATOM 690 C C . LEU A 1 85 ? -0.186 -1.325 2.420 1.00 94.56 85 LEU A C 1
ATOM 692 O O . LEU A 1 85 ? 0.054 -0.515 1.532 1.00 94.56 85 LEU A O 1
ATOM 696 N N . SER A 1 86 ? -0.472 -2.604 2.167 1.00 92.94 86 SER A N 1
ATOM 697 C CA . SER A 1 86 ? -0.491 -3.160 0.813 1.00 92.94 86 SER A CA 1
ATOM 698 C C . SER A 1 86 ? -1.498 -2.445 -0.085 1.00 92.94 86 SER A C 1
ATOM 700 O O . SER A 1 86 ? -1.143 -2.017 -1.180 1.00 92.94 86 SER A O 1
ATOM 702 N N . ILE A 1 87 ? -2.720 -2.225 0.404 1.00 91.31 87 ILE A N 1
ATOM 703 C CA . ILE A 1 87 ? -3.739 -1.472 -0.336 1.00 91.31 87 ILE A CA 1
ATOM 704 C C . ILE A 1 87 ? -3.277 -0.033 -0.573 1.00 91.31 87 ILE A C 1
ATOM 706 O O . ILE A 1 87 ? -3.367 0.465 -1.690 1.00 91.31 87 ILE A O 1
ATOM 710 N N . GLY A 1 88 ? -2.729 0.628 0.448 1.00 90.88 88 GLY A N 1
ATOM 711 C CA . GLY A 1 88 ? -2.282 2.015 0.332 1.00 90.88 88 GLY A CA 1
ATOM 712 C C . GLY A 1 88 ? -1.112 2.227 -0.635 1.00 90.88 88 GLY A C 1
ATOM 713 O O . GLY A 1 88 ? -1.052 3.269 -1.284 1.00 90.88 88 GLY A O 1
ATOM 714 N N . PHE A 1 89 ? -0.180 1.274 -0.729 1.00 89.81 89 PHE A N 1
ATOM 715 C CA . PHE A 1 89 ? 0.999 1.377 -1.598 1.00 89.81 89 PHE A CA 1
ATOM 716 C C . PHE A 1 89 ? 0.781 0.793 -2.991 1.00 89.81 89 PHE A C 1
ATOM 718 O O . PHE A 1 89 ? 1.308 1.336 -3.961 1.00 89.81 89 PHE A O 1
ATOM 725 N N . TYR A 1 90 ? 0.033 -0.303 -3.086 1.00 86.56 90 TYR A N 1
ATOM 726 C CA . TYR A 1 90 ? -0.056 -1.100 -4.304 1.00 86.56 90 TYR A CA 1
ATOM 727 C C . TYR A 1 90 ? -1.483 -1.267 -4.838 1.00 86.56 90 TYR A C 1
ATOM 729 O O . TYR A 1 90 ? -1.655 -1.772 -5.942 1.00 86.56 90 TYR A O 1
ATOM 737 N N . GLY A 1 91 ? -2.509 -0.846 -4.094 1.00 87.94 91 GLY A N 1
ATOM 738 C CA . GLY A 1 91 ? -3.910 -0.926 -4.520 1.00 87.94 91 GLY A CA 1
ATOM 739 C C . GLY A 1 91 ? -4.549 -2.311 -4.385 1.00 87.94 91 GLY A C 1
ATOM 740 O O . GLY A 1 91 ? -5.673 -2.497 -4.833 1.00 87.94 91 GLY A O 1
ATOM 741 N N . TYR A 1 92 ? -3.863 -3.279 -3.774 1.00 87.00 92 TYR A N 1
ATOM 742 C CA . TYR A 1 92 ? -4.362 -4.646 -3.597 1.00 87.00 92 TYR A CA 1
ATOM 743 C C . TYR A 1 92 ? -3.849 -5.257 -2.285 1.00 87.00 92 TYR A C 1
ATOM 745 O O . TYR A 1 92 ? -2.898 -4.742 -1.687 1.00 87.00 92 TYR A O 1
ATOM 753 N N . THR A 1 93 ? -4.432 -6.378 -1.849 1.00 86.44 93 THR A N 1
ATOM 754 C CA . THR A 1 93 ? -3.851 -7.222 -0.791 1.00 86.44 93 THR A CA 1
ATOM 755 C C . THR A 1 93 ? -3.274 -8.521 -1.372 1.00 86.44 93 THR A C 1
ATOM 757 O O . THR A 1 93 ? -3.895 -9.143 -2.237 1.00 86.44 93 THR A O 1
ATOM 760 N N . PRO A 1 94 ? -2.108 -8.999 -0.899 1.00 77.88 94 PRO A N 1
ATOM 761 C CA . PRO A 1 94 ? -1.516 -10.246 -1.390 1.00 77.88 94 PRO A CA 1
ATOM 762 C C . PRO A 1 94 ? -2.354 -11.486 -1.055 1.00 77.88 94 PRO A C 1
ATOM 764 O O . PRO A 1 94 ? -2.190 -12.514 -1.701 1.00 77.88 94 PRO A O 1
ATOM 767 N N . HIS A 1 95 ? -3.269 -11.389 -0.087 1.00 82.31 95 HIS A N 1
ATOM 768 C CA . HIS A 1 95 ? -4.190 -12.474 0.251 1.00 82.31 95 HIS A CA 1
ATOM 769 C C . HIS A 1 95 ? -5.369 -12.581 -0.731 1.00 82.31 95 HIS A C 1
ATOM 771 O O . HIS A 1 95 ? -5.964 -13.646 -0.832 1.00 82.31 95 HIS A O 1
ATOM 777 N N . GLU A 1 96 ? -5.687 -11.513 -1.472 1.00 73.56 96 GLU A N 1
ATOM 778 C CA . GLU A 1 96 ? -6.729 -11.516 -2.509 1.00 73.56 96 GLU A CA 1
ATOM 779 C C . GLU A 1 96 ? -6.154 -11.763 -3.914 1.00 73.56 96 GLU A C 1
ATOM 781 O O . GLU A 1 96 ? -6.798 -12.406 -4.736 1.00 73.56 96 GLU A O 1
ATOM 786 N N . ALA A 1 97 ? -4.941 -11.274 -4.205 1.00 67.75 97 ALA A N 1
ATOM 787 C CA . ALA A 1 97 ? -4.358 -11.333 -5.554 1.00 67.75 97 ALA A CA 1
ATOM 788 C C . ALA A 1 97 ? -3.493 -12.579 -5.846 1.00 67.75 97 ALA A C 1
ATOM 790 O O . ALA A 1 97 ? -3.066 -12.768 -6.987 1.00 67.75 97 ALA A O 1
ATOM 791 N N . GLY A 1 98 ? -3.216 -13.423 -4.845 1.00 62.50 98 GLY A N 1
ATOM 792 C CA . GLY A 1 98 ? -2.335 -14.589 -4.986 1.00 62.50 98 GLY A CA 1
ATOM 793 C C . GLY A 1 98 ? -0.878 -14.237 -5.343 1.00 62.50 98 GLY A C 1
ATOM 794 O O . GLY A 1 98 ? -0.483 -13.071 -5.396 1.00 62.50 98 GLY A O 1
ATOM 795 N N . GLU A 1 99 ? -0.050 -15.255 -5.606 1.00 61.06 99 GLU A N 1
ATOM 796 C CA . GLU A 1 99 ? 1.386 -15.098 -5.925 1.00 61.06 99 GLU A CA 1
ATOM 797 C C . GLU A 1 99 ? 1.676 -14.412 -7.278 1.00 61.06 99 GLU A C 1
ATOM 799 O O . GLU A 1 99 ? 2.835 -14.140 -7.598 1.00 61.06 99 GLU A O 1
ATOM 804 N N . LEU A 1 100 ? 0.638 -14.088 -8.059 1.00 61.50 100 LEU A N 1
ATOM 805 C CA . LEU A 1 100 ? 0.727 -13.610 -9.444 1.00 61.50 100 LEU A CA 1
ATOM 806 C C . LEU A 1 100 ? 1.677 -12.409 -9.620 1.00 61.50 100 LEU A C 1
ATOM 808 O O . LEU A 1 100 ? 2.332 -12.269 -10.649 1.00 61.50 100 LEU A O 1
ATOM 812 N N . GLN A 1 101 ? 1.794 -11.544 -8.610 1.00 70.69 101 GLN A N 1
ATOM 813 C CA . GLN A 1 101 ? 2.642 -10.353 -8.699 1.00 70.69 101 GLN A CA 1
ATOM 814 C C . GLN A 1 101 ? 4.133 -10.616 -8.529 1.00 70.69 101 GLN A C 1
ATOM 816 O O . GLN A 1 101 ? 4.941 -9.855 -9.062 1.00 70.69 101 GLN A O 1
ATOM 821 N N . LYS A 1 102 ? 4.521 -11.673 -7.810 1.00 75.19 102 LYS A N 1
ATOM 822 C CA . LYS A 1 102 ? 5.939 -11.960 -7.586 1.00 75.19 102 LYS A CA 1
ATOM 823 C C . LYS A 1 102 ? 6.628 -12.292 -8.908 1.00 75.19 102 LYS A C 1
ATOM 825 O O . LYS A 1 102 ? 7.636 -11.668 -9.224 1.00 75.19 102 LYS A O 1
ATOM 830 N N . GLN A 1 103 ? 6.015 -13.165 -9.708 1.00 76.69 103 GLN A N 1
ATOM 831 C CA . GLN A 1 103 ? 6.547 -13.554 -11.013 1.00 76.69 103 GLN A CA 1
ATOM 832 C C . GLN A 1 103 ? 6.670 -12.356 -11.963 1.00 76.69 103 GLN A C 1
ATOM 834 O O . GLN A 1 103 ? 7.714 -12.161 -12.570 1.00 76.69 103 GLN A O 1
ATOM 839 N N . VAL A 1 104 ? 5.648 -11.495 -12.038 1.00 80.88 104 VAL A N 1
ATOM 840 C CA . VAL A 1 104 ? 5.675 -10.303 -12.909 1.00 80.88 104 VAL A CA 1
ATOM 841 C C . VAL A 1 104 ? 6.814 -9.350 -12.533 1.00 80.88 104 VAL A C 1
ATOM 843 O O . VAL A 1 104 ? 7.492 -8.804 -13.407 1.00 80.88 104 VAL A O 1
ATOM 846 N N . ILE A 1 105 ? 7.043 -9.134 -11.235 1.00 81.88 105 ILE A N 1
ATOM 847 C CA . ILE A 1 105 ? 8.132 -8.272 -10.764 1.00 81.88 105 ILE A CA 1
ATOM 848 C C . ILE A 1 105 ? 9.493 -8.921 -11.017 1.00 81.88 105 ILE A C 1
ATOM 850 O O . ILE A 1 105 ? 10.414 -8.225 -11.445 1.00 81.88 105 ILE A O 1
ATOM 854 N N . GLU A 1 106 ? 9.630 -10.224 -10.787 1.00 85.00 106 GLU A N 1
ATOM 855 C CA . GLU A 1 106 ? 10.855 -10.972 -11.080 1.00 85.00 106 GLU A CA 1
ATOM 856 C C . GLU A 1 106 ? 11.197 -10.917 -12.572 1.00 85.00 106 GLU A C 1
ATOM 858 O O . GLU A 1 106 ? 12.326 -10.566 -12.920 1.00 85.00 106 GLU A O 1
ATOM 863 N N . ASP A 1 107 ? 10.212 -11.123 -13.447 1.00 85.31 107 ASP A N 1
ATOM 864 C CA . ASP A 1 107 ? 10.366 -11.018 -14.898 1.00 85.31 107 ASP A CA 1
ATOM 865 C C . ASP A 1 107 ? 10.773 -9.602 -15.316 1.00 85.31 107 ASP A C 1
ATOM 867 O O . ASP A 1 107 ? 11.696 -9.427 -16.115 1.00 85.31 107 ASP A O 1
ATOM 871 N N . TYR A 1 108 ? 10.135 -8.567 -14.758 1.00 85.62 108 TYR A N 1
ATOM 872 C CA . TYR A 1 108 ? 10.516 -7.182 -15.035 1.00 85.62 108 TYR A CA 1
ATOM 873 C C . TYR A 1 108 ? 11.933 -6.870 -14.553 1.00 85.62 108 TYR A C 1
ATOM 875 O O . TYR A 1 108 ? 12.674 -6.187 -15.253 1.00 85.62 108 TYR A O 1
ATOM 883 N N . VAL A 1 109 ? 12.330 -7.336 -13.366 1.00 84.88 109 VAL A N 1
ATOM 884 C CA . VAL A 1 109 ? 13.677 -7.109 -12.824 1.00 84.88 109 VAL A CA 1
ATOM 885 C C . VAL A 1 109 ? 14.727 -7.834 -13.663 1.00 84.88 109 VAL A C 1
ATOM 887 O O . VAL A 1 109 ? 15.754 -7.229 -13.974 1.00 84.88 109 VAL A O 1
ATOM 890 N N . ALA A 1 110 ? 14.456 -9.075 -14.073 1.00 83.25 110 ALA A N 1
ATOM 891 C CA . ALA A 1 110 ? 15.330 -9.862 -14.937 1.00 83.25 110 ALA A CA 1
ATOM 892 C C . ALA A 1 110 ? 15.495 -9.226 -16.326 1.00 83.25 110 ALA A C 1
ATOM 894 O O . ALA A 1 110 ? 16.601 -9.186 -16.861 1.00 83.25 110 ALA A O 1
ATOM 895 N N . ASN A 1 111 ? 14.416 -8.664 -16.877 1.00 82.25 111 ASN A N 1
ATOM 896 C CA . ASN A 1 111 ? 14.390 -8.056 -18.210 1.00 82.25 111 ASN A CA 1
ATOM 897 C C . ASN A 1 111 ? 14.482 -6.524 -18.181 1.00 82.25 111 ASN A C 1
ATOM 899 O O . ASN A 1 111 ? 14.179 -5.853 -19.171 1.00 82.25 111 ASN A O 1
ATOM 903 N N . ARG A 1 112 ? 14.881 -5.937 -17.045 1.00 82.31 112 ARG A N 1
ATOM 904 C CA . ARG A 1 112 ? 14.880 -4.485 -16.873 1.00 82.31 112 ARG A CA 1
ATOM 905 C C . ARG A 1 112 ? 15.882 -3.858 -17.844 1.00 82.31 112 ARG A C 1
ATOM 907 O O . ARG A 1 112 ? 17.078 -4.122 -17.704 1.00 82.31 112 ARG A O 1
ATOM 914 N N . PRO A 1 113 ? 15.452 -2.957 -18.749 1.00 81.69 113 PRO A N 1
ATOM 915 C CA . PRO A 1 113 ? 16.373 -2.316 -19.674 1.00 81.69 113 PRO A CA 1
ATOM 916 C C . PRO A 1 113 ? 17.461 -1.559 -18.909 1.00 81.69 113 PRO A C 1
ATOM 918 O O . PRO A 1 113 ? 17.220 -0.910 -17.873 1.00 81.69 113 PRO A O 1
ATOM 921 N N . GLY A 1 114 ? 18.681 -1.639 -19.422 1.00 83.44 114 GLY A N 1
ATOM 922 C CA . GLY A 1 114 ? 19.852 -1.005 -18.865 1.00 83.44 114 GLY A CA 1
ATOM 923 C C . GLY A 1 114 ? 19.703 0.507 -18.746 1.00 83.44 114 GLY A C 1
ATOM 924 O O . GLY A 1 114 ? 18.772 1.141 -19.251 1.00 83.44 114 GLY A O 1
ATOM 925 N N . ARG A 1 115 ? 20.625 1.138 -18.006 1.00 81.25 115 ARG A N 1
ATOM 926 C CA . ARG A 1 115 ? 20.566 2.593 -17.758 1.00 81.25 115 ARG A CA 1
ATOM 927 C C . ARG A 1 115 ? 20.523 3.387 -19.069 1.00 81.25 115 ARG A C 1
ATOM 929 O O . ARG A 1 115 ? 19.921 4.453 -19.094 1.00 81.25 115 ARG A O 1
ATOM 936 N N . GLY A 1 116 ? 21.163 2.875 -20.120 1.00 79.81 116 GLY A N 1
ATOM 937 C CA . GLY A 1 116 ? 21.179 3.513 -21.431 1.00 79.81 116 GLY A CA 1
ATOM 938 C C . GLY A 1 116 ? 19.804 3.508 -22.093 1.00 79.81 116 GLY A C 1
ATOM 939 O O . GLY A 1 116 ? 19.325 4.575 -22.467 1.00 79.81 116 GLY A O 1
ATOM 940 N N . ALA A 1 117 ? 19.143 2.346 -22.156 1.00 83.69 117 ALA A N 1
ATOM 941 C CA . ALA A 1 117 ? 17.866 2.173 -22.855 1.00 83.69 117 ALA A CA 1
ATOM 942 C C . ALA A 1 117 ? 16.699 2.883 -22.161 1.00 83.69 117 ALA A C 1
ATOM 944 O O . ALA A 1 117 ? 15.694 3.193 -22.788 1.00 83.69 117 ALA A O 1
ATOM 945 N N . ARG A 1 118 ? 16.839 3.186 -20.867 1.00 83.81 118 ARG A N 1
ATOM 946 C CA . ARG A 1 118 ? 15.835 3.924 -20.087 1.00 83.81 118 ARG A CA 1
ATOM 947 C C . ARG A 1 118 ? 15.832 5.435 -20.319 1.00 83.81 118 ARG A C 1
ATOM 949 O O . ARG A 1 118 ? 14.959 6.118 -19.789 1.00 83.81 118 ARG A O 1
ATOM 956 N N . HIS A 1 119 ? 16.813 5.990 -21.030 1.00 86.00 119 HIS A N 1
ATOM 957 C CA . HIS A 1 119 ? 16.828 7.424 -21.306 1.00 86.00 119 HIS A CA 1
ATOM 958 C C . HIS A 1 119 ? 15.737 7.768 -22.332 1.00 86.00 119 HIS A C 1
ATOM 960 O O . HIS A 1 119 ? 15.649 7.117 -23.363 1.00 86.00 119 HIS A O 1
ATOM 966 N N . HIS A 1 120 ? 14.936 8.814 -22.101 1.00 86.25 120 HIS A N 1
ATOM 967 C CA . HIS A 1 120 ? 13.842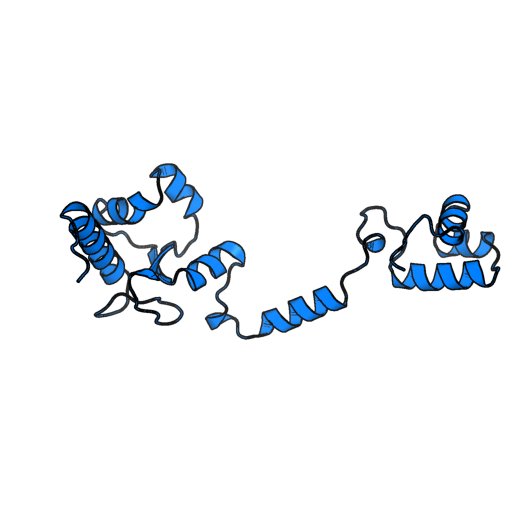 9.198 -23.015 1.00 86.25 120 HIS A CA 1
ATOM 968 C C . HIS A 1 120 ? 14.319 9.500 -24.451 1.00 86.25 120 HIS A C 1
ATOM 970 O O . HIS A 1 120 ? 13.569 9.344 -25.404 1.00 86.25 120 HIS A O 1
ATOM 976 N N . ALA A 1 121 ? 15.580 9.920 -24.603 1.00 84.75 121 ALA A N 1
ATOM 977 C CA . ALA A 1 121 ? 16.235 10.133 -25.897 1.00 84.75 121 ALA A CA 1
ATOM 978 C C . ALA A 1 121 ? 17.130 8.955 -26.345 1.00 84.75 121 ALA A C 1
ATOM 980 O O . ALA A 1 121 ? 18.019 9.136 -27.182 1.00 84.75 121 ALA A O 1
ATOM 981 N N . ALA A 1 122 ? 16.988 7.772 -25.739 1.00 87.19 122 ALA A N 1
ATOM 982 C CA . ALA A 1 122 ? 17.732 6.586 -26.142 1.00 87.19 122 ALA A CA 1
ATOM 983 C C . ALA A 1 122 ? 17.328 6.182 -27.563 1.00 87.19 122 ALA A C 1
ATOM 985 O O . ALA A 1 122 ? 16.152 6.016 -27.868 1.00 87.19 122 ALA A O 1
ATOM 986 N N . LYS A 1 123 ? 18.327 6.021 -28.434 1.00 86.56 123 LYS A N 1
ATOM 987 C CA . LYS A 1 123 ? 18.128 5.572 -29.820 1.00 86.56 123 LYS A CA 1
ATOM 988 C C . LYS A 1 123 ? 18.295 4.064 -30.003 1.00 86.56 123 LYS A C 1
ATOM 990 O O . LYS A 1 123 ? 18.051 3.562 -31.090 1.00 86.56 123 LYS A O 1
ATOM 995 N N . LEU A 1 124 ? 18.779 3.376 -28.972 1.00 88.38 124 LEU A N 1
ATOM 996 C CA . LEU A 1 124 ? 19.080 1.949 -28.996 1.00 88.38 124 LEU A CA 1
ATOM 997 C C . LEU A 1 124 ? 18.468 1.287 -27.763 1.00 88.38 124 LEU A C 1
ATOM 999 O O . LEU A 1 124 ? 18.464 1.898 -26.693 1.00 88.38 124 LEU A O 1
ATOM 1003 N N . SER A 1 125 ? 18.019 0.041 -27.901 1.00 88.44 125 SER A N 1
ATOM 1004 C CA . SER A 1 125 ? 17.841 -0.890 -26.784 1.00 88.44 125 SER A CA 1
ATOM 1005 C C . SER A 1 125 ? 19.186 -1.480 -26.338 1.00 88.44 125 SER A C 1
ATOM 1007 O O . SER A 1 125 ? 20.190 -1.369 -27.047 1.00 88.44 125 SER A O 1
ATOM 1009 N N . ASP A 1 126 ? 19.221 -2.142 -25.178 1.00 86.56 126 ASP A N 1
ATOM 1010 C CA . ASP A 1 126 ? 20.405 -2.885 -24.722 1.00 86.56 126 ASP A CA 1
ATOM 1011 C C . ASP A 1 126 ? 20.848 -3.939 -25.754 1.00 86.56 126 ASP A C 1
ATOM 1013 O O . ASP A 1 126 ? 22.040 -4.065 -26.024 1.00 86.56 126 ASP A O 1
ATOM 1017 N N . ASP A 1 127 ? 19.910 -4.648 -26.388 1.00 86.81 127 ASP A N 1
ATOM 1018 C CA . ASP A 1 127 ? 20.225 -5.659 -27.407 1.00 86.81 127 ASP A CA 1
ATOM 1019 C C . ASP A 1 127 ? 20.805 -5.042 -28.677 1.00 86.81 127 ASP A C 1
ATOM 1021 O O . ASP A 1 127 ? 21.848 -5.481 -29.166 1.00 86.81 127 ASP A O 1
ATOM 1025 N N . GLN A 1 128 ? 20.195 -3.960 -29.170 1.00 90.06 128 GLN A N 1
ATOM 1026 C CA . GLN A 1 128 ? 20.745 -3.205 -30.296 1.00 90.06 128 GLN A CA 1
ATOM 1027 C C . GLN A 1 128 ? 22.140 -2.671 -29.961 1.00 90.06 128 GLN A C 1
ATOM 1029 O O . GLN A 1 128 ? 23.036 -2.699 -30.801 1.00 90.06 128 GLN A O 1
ATOM 1034 N N . MET A 1 129 ? 22.362 -2.240 -28.719 1.00 89.44 129 MET A N 1
ATOM 1035 C CA . MET A 1 129 ? 23.659 -1.773 -28.252 1.00 89.44 129 MET A CA 1
ATOM 1036 C C . MET A 1 129 ? 24.713 -2.896 -28.230 1.00 89.44 129 MET A C 1
ATOM 1038 O O . MET A 1 129 ? 25.847 -2.650 -28.646 1.00 89.44 129 MET A O 1
ATOM 1042 N N . ARG A 1 130 ? 24.366 -4.131 -27.829 1.00 90.25 130 ARG A N 1
ATOM 1043 C CA . ARG A 1 130 ? 25.268 -5.303 -27.916 1.00 90.25 130 ARG A CA 1
ATOM 1044 C C . ARG A 1 130 ? 25.686 -5.575 -29.358 1.00 90.25 130 ARG A C 1
ATOM 1046 O O . ARG A 1 130 ? 26.879 -5.717 -29.630 1.00 90.25 130 ARG A O 1
ATOM 1053 N N . VAL A 1 131 ? 24.721 -5.568 -30.278 1.00 93.12 131 VAL A N 1
ATOM 1054 C CA . VAL A 1 131 ? 24.959 -5.791 -31.713 1.00 93.12 131 VAL A CA 1
ATOM 1055 C C . VAL A 1 131 ? 25.834 -4.684 -32.303 1.00 93.12 131 VAL A C 1
ATOM 1057 O O . VAL A 1 131 ? 26.853 -4.971 -32.931 1.00 93.12 131 VAL A O 1
ATOM 1060 N N . VAL A 1 132 ? 25.510 -3.412 -32.046 1.00 93.06 132 VAL A N 1
ATOM 1061 C CA . VAL A 1 132 ? 26.316 -2.273 -32.516 1.00 93.06 132 VAL A CA 1
ATOM 1062 C C . VAL A 1 132 ? 27.735 -2.344 -31.953 1.00 93.06 132 VAL A C 1
ATOM 1064 O O . VAL A 1 132 ? 28.692 -2.121 -32.691 1.00 93.06 132 VAL A O 1
ATOM 1067 N N . LYS A 1 133 ? 27.910 -2.690 -30.672 1.00 90.94 133 LYS A N 1
ATOM 1068 C CA . LYS A 1 133 ? 29.235 -2.821 -30.046 1.00 90.94 133 LYS A CA 1
ATOM 1069 C C . LYS A 1 133 ? 30.070 -3.916 -30.710 1.00 90.94 133 LYS A C 1
ATOM 1071 O O . LYS A 1 133 ? 31.227 -3.659 -31.035 1.00 90.94 133 LYS A O 1
ATOM 1076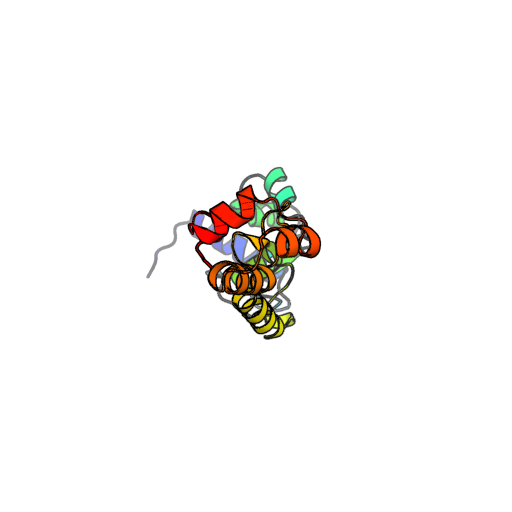 N N . GLN A 1 134 ? 29.493 -5.093 -30.959 1.00 92.94 134 GLN A N 1
ATOM 1077 C CA . GLN A 1 134 ? 30.170 -6.188 -31.665 1.00 92.94 134 GLN A CA 1
ATOM 1078 C C . GLN A 1 134 ? 30.599 -5.771 -33.075 1.00 92.94 134 GLN A C 1
ATOM 1080 O O . GLN A 1 134 ? 31.764 -5.932 -33.432 1.00 92.94 134 GLN A O 1
ATOM 1085 N N . ARG A 1 135 ? 29.698 -5.150 -33.841 1.00 95.56 135 ARG A N 1
ATOM 1086 C CA . ARG A 1 135 ? 29.961 -4.675 -35.210 1.00 95.56 135 ARG A CA 1
ATOM 1087 C C . ARG A 1 135 ? 31.037 -3.587 -35.264 1.00 95.56 135 ARG A C 1
ATOM 1089 O O . ARG A 1 135 ? 31.940 -3.634 -36.097 1.00 95.56 135 ARG A O 1
ATOM 1096 N N . VAL A 1 136 ? 31.015 -2.642 -34.319 1.00 92.56 136 VAL A N 1
ATOM 1097 C CA . VAL A 1 136 ? 32.062 -1.613 -34.170 1.00 92.56 136 VAL A CA 1
ATOM 1098 C C . VAL A 1 136 ? 33.428 -2.234 -33.860 1.00 92.56 136 VAL A C 1
ATOM 1100 O O . VAL A 1 136 ? 34.436 -1.786 -34.413 1.00 92.56 136 VAL A O 1
ATOM 1103 N N . LEU A 1 137 ? 33.485 -3.244 -32.984 1.00 89.12 137 LEU A N 1
ATOM 1104 C CA . LEU A 1 137 ? 34.728 -3.945 -32.633 1.00 89.12 137 LEU A CA 1
ATOM 1105 C C . LEU A 1 137 ? 35.246 -4.820 -33.779 1.00 89.12 137 LEU A C 1
ATOM 1107 O O . LEU A 1 137 ? 36.455 -4.875 -33.986 1.00 89.12 137 LEU A O 1
ATOM 1111 N N . ALA A 1 138 ? 34.347 -5.415 -34.566 1.00 93.62 138 ALA A N 1
ATOM 1112 C CA . ALA A 1 138 ? 34.670 -6.143 -35.792 1.00 93.62 138 ALA A CA 1
ATOM 1113 C C . ALA A 1 138 ? 35.185 -5.234 -36.928 1.00 93.62 138 ALA A C 1
ATOM 1115 O O . ALA A 1 138 ? 35.564 -5.720 -37.989 1.00 93.62 138 ALA A O 1
ATOM 1116 N N . GLY A 1 139 ? 35.220 -3.914 -36.714 1.00 91.94 139 GLY A N 1
ATOM 1117 C CA . GLY A 1 139 ? 35.761 -2.954 -37.673 1.00 91.94 139 GLY A CA 1
ATOM 1118 C C . GLY A 1 139 ? 34.772 -2.533 -38.755 1.00 91.94 139 GLY A C 1
ATOM 1119 O O . GLY A 1 139 ? 35.185 -1.972 -39.770 1.00 91.94 139 GLY A O 1
ATOM 1120 N N . GLU A 1 140 ? 33.474 -2.764 -38.553 1.00 94.12 140 GLU A N 1
ATOM 1121 C CA . GLU A 1 140 ? 32.468 -2.379 -39.531 1.00 94.12 140 GLU A CA 1
ATOM 1122 C C . GLU A 1 140 ? 32.458 -0.865 -39.774 1.00 94.12 140 GLU A C 1
ATOM 1124 O O . GLU A 1 140 ? 32.634 -0.034 -38.873 1.00 94.12 140 GLU A O 1
ATOM 1129 N N . ARG A 1 141 ? 32.248 -0.486 -41.038 1.00 93.94 141 ARG A N 1
ATOM 1130 C CA . ARG A 1 141 ? 32.261 0.914 -41.447 1.00 93.94 141 ARG A CA 1
ATOM 1131 C C . ARG A 1 141 ? 31.133 1.667 -40.754 1.00 93.94 141 ARG A C 1
ATOM 1133 O O . ARG A 1 141 ? 29.960 1.379 -40.959 1.00 93.94 141 ARG A O 1
ATOM 1140 N N . TYR A 1 142 ? 31.488 2.739 -40.047 1.00 94.06 142 TYR A N 1
ATOM 1141 C CA . TYR A 1 142 ? 30.513 3.580 -39.348 1.00 94.06 142 TYR A CA 1
ATOM 1142 C C . TYR A 1 142 ? 29.383 4.084 -40.244 1.00 94.06 142 TYR A C 1
ATOM 1144 O O . TYR A 1 142 ? 28.275 4.210 -39.754 1.00 94.06 142 TYR A O 1
ATOM 1152 N N . ALA A 1 143 ? 29.639 4.343 -41.533 1.00 93.19 143 ALA A N 1
ATOM 1153 C CA . ALA A 1 143 ? 28.606 4.786 -42.472 1.00 93.19 143 ALA A CA 1
ATOM 1154 C C . ALA A 1 143 ? 27.399 3.829 -42.526 1.00 93.19 143 ALA A C 1
ATOM 1156 O O . ALA A 1 143 ? 26.263 4.295 -42.583 1.00 93.19 143 ALA A O 1
ATOM 1157 N N . VAL A 1 144 ? 27.650 2.518 -42.438 1.00 93.69 144 VAL A N 1
ATOM 1158 C CA . VAL A 1 144 ? 26.611 1.480 -42.412 1.00 93.69 144 VAL A CA 1
ATOM 1159 C C . VAL A 1 144 ? 25.811 1.590 -41.115 1.00 93.69 144 VAL A C 1
ATOM 1161 O O . VAL A 1 144 ? 24.604 1.807 -41.142 1.00 93.69 144 VAL A O 1
ATOM 1164 N N . LEU A 1 145 ? 26.503 1.586 -39.973 1.00 93.31 145 LEU A N 1
ATOM 1165 C CA . LEU A 1 145 ? 25.880 1.662 -38.648 1.00 93.31 145 LEU A CA 1
ATOM 1166 C C . LEU A 1 145 ? 25.115 2.974 -38.408 1.00 93.31 145 LEU A C 1
ATOM 1168 O O . LEU A 1 145 ? 24.089 2.980 -37.731 1.00 93.31 145 LEU A O 1
ATOM 1172 N N . THR A 1 146 ? 25.596 4.100 -38.946 1.00 93.38 146 THR A N 1
ATOM 1173 C CA . THR A 1 146 ? 24.903 5.391 -38.840 1.00 93.38 146 THR A CA 1
ATOM 1174 C C . THR A 1 146 ? 23.613 5.417 -39.648 1.00 93.38 146 THR A C 1
ATOM 1176 O O . THR A 1 146 ? 22.641 6.004 -39.182 1.00 93.38 146 THR A O 1
ATOM 1179 N N . ALA A 1 147 ? 23.600 4.792 -40.831 1.00 92.69 147 ALA A N 1
ATOM 1180 C CA . ALA A 1 147 ? 22.411 4.716 -41.674 1.00 92.69 147 ALA A CA 1
ATOM 1181 C C . ALA A 1 147 ? 21.368 3.765 -41.075 1.00 92.69 147 ALA A C 1
ATOM 1183 O O . ALA A 1 147 ? 20.192 4.103 -41.020 1.00 92.69 147 ALA A O 1
ATOM 1184 N N . GLU A 1 148 ? 21.814 2.615 -40.568 1.00 94.00 148 GLU A N 1
ATOM 1185 C CA . GLU A 1 148 ? 20.935 1.574 -40.036 1.00 94.00 148 GLU A CA 1
ATOM 1186 C C . GLU A 1 148 ? 20.287 1.959 -38.698 1.00 94.00 148 GLU A C 1
ATOM 1188 O O . GLU A 1 148 ? 19.084 1.798 -38.526 1.00 94.00 148 GLU A O 1
ATOM 1193 N N . TYR A 1 149 ? 21.059 2.512 -37.756 1.00 90.56 149 TYR A N 1
ATOM 1194 C CA . TYR A 1 149 ? 20.577 2.807 -36.398 1.00 90.56 149 TYR A CA 1
ATOM 1195 C C . TYR A 1 149 ? 20.327 4.304 -36.135 1.00 90.56 149 TYR A C 1
ATOM 1197 O O . TYR A 1 149 ? 20.058 4.703 -35.000 1.00 90.56 149 TYR A O 1
ATOM 1205 N N . GLY A 1 150 ? 20.473 5.176 -37.142 1.00 90.38 150 GLY A N 1
ATOM 1206 C CA . GLY A 1 150 ? 20.265 6.627 -36.991 1.00 90.38 150 GLY A CA 1
ATOM 1207 C C . GLY A 1 150 ? 21.227 7.299 -35.994 1.00 90.38 150 GLY A C 1
ATOM 1208 O O . GLY A 1 150 ? 20.883 8.287 -35.322 1.00 90.38 150 GLY A O 1
ATOM 1209 N N . LEU A 1 151 ? 22.430 6.739 -35.844 1.00 89.44 151 LEU A N 1
ATOM 1210 C CA . LEU A 1 151 ? 23.452 7.194 -34.899 1.00 89.44 151 LEU A CA 1
ATOM 1211 C C . LEU A 1 151 ? 24.401 8.208 -35.538 1.00 89.44 151 LEU A C 1
ATOM 1213 O O . LEU A 1 151 ? 24.634 8.206 -36.743 1.00 89.44 151 LEU A O 1
ATOM 1217 N N . SER A 1 152 ? 25.018 9.053 -34.711 1.00 91.75 152 SER A N 1
ATOM 1218 C CA . SER A 1 152 ? 26.111 9.914 -35.171 1.00 91.75 152 SER A CA 1
ATOM 1219 C C . SER A 1 152 ? 27.449 9.165 -35.140 1.00 91.75 152 SER A C 1
ATOM 1221 O O . SER A 1 152 ? 27.673 8.299 -34.288 1.00 91.75 152 SER A O 1
ATOM 1223 N N . LYS A 1 153 ? 28.400 9.557 -35.999 1.00 91.81 153 LYS A N 1
ATOM 1224 C CA . LYS A 1 153 ? 29.785 9.045 -35.937 1.00 91.81 153 LYS A CA 1
ATOM 1225 C C . LYS A 1 153 ? 30.440 9.304 -34.569 1.00 91.81 153 LYS A C 1
ATOM 1227 O O . LYS A 1 153 ? 31.238 8.493 -34.103 1.00 91.81 153 LYS A O 1
ATOM 1232 N N . GLY A 1 154 ? 30.085 10.409 -33.905 1.00 91.19 154 GLY A N 1
ATOM 1233 C CA . GLY A 1 154 ? 30.540 10.727 -32.547 1.00 91.19 154 GLY A CA 1
ATOM 1234 C C . GLY A 1 154 ? 30.031 9.724 -31.509 1.00 91.19 154 GLY A C 1
ATOM 1235 O O . GLY A 1 154 ? 30.803 9.259 -30.671 1.00 91.19 154 GLY A O 1
ATOM 1236 N N . THR A 1 155 ? 28.765 9.315 -31.626 1.00 88.31 155 THR A N 1
ATOM 1237 C CA . THR A 1 155 ? 28.157 8.271 -30.790 1.00 88.31 155 THR A CA 1
ATOM 1238 C C . THR A 1 155 ? 28.893 6.942 -30.958 1.00 88.31 155 THR A C 1
ATOM 1240 O O . THR A 1 155 ? 29.319 6.361 -29.964 1.00 88.31 155 THR A O 1
ATOM 1243 N N . LEU A 1 156 ? 29.152 6.505 -32.196 1.00 91.00 156 LEU A N 1
ATOM 1244 C CA . LEU A 1 156 ? 29.906 5.271 -32.470 1.00 91.00 156 LEU A CA 1
ATOM 1245 C C . LEU A 1 156 ? 31.337 5.319 -31.909 1.00 91.00 156 LEU A C 1
ATOM 1247 O O . LEU A 1 156 ? 31.823 4.335 -31.356 1.00 91.00 156 LEU A O 1
ATOM 1251 N N . ASN A 1 157 ? 31.995 6.479 -31.951 1.00 91.69 157 ASN A N 1
ATOM 1252 C CA . ASN A 1 157 ? 33.302 6.662 -31.317 1.00 91.69 157 ASN A CA 1
ATOM 1253 C C . ASN A 1 157 ? 33.251 6.587 -29.786 1.00 91.69 157 ASN A C 1
ATOM 1255 O O . ASN A 1 157 ? 34.163 6.036 -29.168 1.00 91.69 157 ASN A O 1
ATOM 1259 N N . HIS A 1 158 ? 32.214 7.133 -29.151 1.00 89.12 158 HIS A N 1
ATOM 1260 C CA . HIS A 1 158 ? 32.027 7.005 -27.705 1.00 89.12 158 HIS A CA 1
ATOM 1261 C C . HIS A 1 158 ? 31.731 5.564 -27.286 1.00 89.12 158 HIS A C 1
ATOM 1263 O O . HIS A 1 158 ? 32.233 5.131 -26.247 1.00 89.12 158 HIS A O 1
ATOM 1269 N N . ILE A 1 159 ? 30.988 4.826 -28.111 1.00 88.50 159 ILE A N 1
ATOM 1270 C CA . ILE A 1 159 ? 30.748 3.389 -27.960 1.00 88.50 159 ILE A CA 1
ATOM 1271 C C . ILE A 1 159 ? 32.068 2.617 -28.065 1.00 88.50 159 ILE A C 1
ATOM 1273 O O . ILE A 1 159 ? 32.423 1.896 -27.137 1.00 88.50 159 ILE A O 1
ATOM 1277 N N . LYS A 1 160 ? 32.853 2.843 -29.129 1.00 88.81 160 LYS A N 1
ATOM 1278 C CA . LYS A 1 160 ? 34.160 2.194 -29.335 1.00 88.81 160 LYS A CA 1
ATOM 1279 C C . LYS A 1 160 ? 35.125 2.424 -28.167 1.00 88.81 160 LYS A C 1
ATOM 1281 O O . LYS A 1 160 ? 35.882 1.534 -27.807 1.00 88.81 160 LYS A O 1
ATOM 1286 N N . LYS A 1 161 ? 35.093 3.619 -27.567 1.00 88.62 161 LYS A N 1
ATOM 1287 C CA . LYS A 1 161 ? 35.933 4.002 -26.418 1.00 88.62 161 LYS A CA 1
ATOM 1288 C C . LYS A 1 161 ? 35.355 3.587 -25.054 1.00 88.62 161 LYS A C 1
ATOM 1290 O O . LYS A 1 161 ? 35.917 3.981 -24.036 1.00 88.62 161 LYS A O 1
ATOM 1295 N N . GLY A 1 162 ? 34.216 2.889 -25.005 1.00 82.19 162 GLY A N 1
ATOM 1296 C CA . GLY A 1 162 ? 33.570 2.465 -23.754 1.00 82.19 162 GLY A CA 1
ATOM 1297 C C . GLY A 1 162 ? 33.072 3.617 -22.867 1.00 82.19 162 GLY A C 1
ATOM 1298 O O . GLY A 1 162 ? 32.917 3.461 -21.657 1.00 82.19 162 GLY A O 1
ATOM 1299 N N . ARG A 1 163 ? 32.850 4.810 -23.435 1.00 83.38 163 ARG A N 1
ATOM 1300 C CA . ARG A 1 163 ? 32.434 6.008 -22.679 1.00 83.38 163 ARG A CA 1
ATOM 1301 C C . ARG A 1 163 ? 30.926 6.073 -22.451 1.00 83.38 163 ARG A C 1
ATOM 1303 O O . ARG A 1 163 ? 30.489 6.702 -21.490 1.00 83.38 163 ARG A O 1
ATOM 1310 N N . GLN A 1 164 ? 30.143 5.425 -23.311 1.00 77.75 164 GLN A N 1
ATOM 1311 C CA . GLN A 1 164 ? 28.692 5.292 -23.186 1.00 77.75 164 GLN A CA 1
ATOM 1312 C C . GLN A 1 164 ? 28.302 3.826 -23.005 1.00 77.75 164 GLN A C 1
ATOM 1314 O O . GLN A 1 164 ? 29.058 2.941 -23.388 1.00 77.75 164 GLN A O 1
ATOM 1319 N N . TRP A 1 165 ? 27.124 3.593 -22.414 1.00 77.81 165 TRP A N 1
ATOM 1320 C CA . TRP A 1 165 ? 26.562 2.25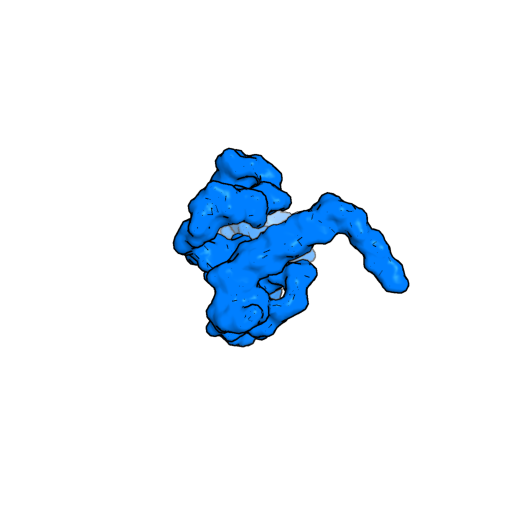0 -22.243 1.00 77.81 165 TRP A CA 1
ATOM 1321 C C . TRP A 1 165 ? 27.482 1.262 -21.512 1.00 77.81 165 TRP A C 1
ATOM 1323 O O . TRP A 1 165 ? 27.469 0.086 -21.807 1.00 77.81 165 TRP A O 1
ATOM 1333 N N . LYS A 1 166 ? 28.223 1.716 -20.490 1.00 78.56 166 LYS A N 1
ATOM 1334 C CA . LYS A 1 166 ? 29.227 0.923 -19.736 1.00 78.56 166 LYS A CA 1
ATOM 1335 C C . LYS A 1 166 ? 28.758 -0.427 -19.158 1.00 78.56 166 LYS A C 1
ATOM 1337 O O . LYS A 1 166 ? 29.588 -1.207 -18.716 1.00 78.56 166 LYS A O 1
ATOM 1342 N N . HIS A 1 167 ? 27.449 -0.640 -19.077 1.00 76.75 167 HIS A N 1
ATOM 1343 C CA . HIS A 1 167 ? 26.809 -1.846 -18.540 1.00 76.75 167 HIS A CA 1
ATOM 1344 C C . HIS A 1 167 ? 26.512 -2.893 -19.625 1.00 76.75 167 HIS A C 1
ATOM 1346 O O . HIS A 1 167 ? 26.124 -4.007 -19.291 1.00 76.75 167 HIS A O 1
ATOM 1352 N N . VAL A 1 168 ? 26.679 -2.521 -20.897 1.00 74.12 168 VAL A N 1
ATOM 1353 C CA . VAL A 1 168 ? 26.522 -3.347 -22.099 1.00 74.12 168 VAL A CA 1
ATOM 1354 C C . VAL A 1 168 ? 27.878 -3.431 -22.786 1.00 74.12 168 VAL A C 1
ATOM 1356 O O . VAL A 1 168 ? 28.308 -4.516 -23.226 1.00 74.12 168 VAL A O 1
#

Radius of gyration: 28.11 Å; chains: 1; bounding box: 57×32×77 Å